Protein AF-A0A919XNL8-F1 (afdb_monomer_lite)

Organism: NCBI:txid1274374

Secondary structure (DSSP, 8-state):
-EE--TTHHHHT-----SS--SEEEEE-SS-BSSHHHHHHHHHHHHHHHHHHT-EEEEE--SS---TTS---B-EEEEE-TTS-EEEEEES--SPEEE-TTT--EEE-

Structure (mmCIF, N/CA/C/O backbone):
data_AF-A0A919XNL8-F1
#
_entry.id   AF-A0A919XNL8-F1
#
loop_
_atom_site.group_PDB
_atom_site.id
_atom_site.type_symbol
_atom_site.label_atom_id
_atom_site.label_alt_id
_atom_site.label_comp_id
_atom_site.label_asym_id
_atom_site.label_entity_id
_atom_site.label_seq_id
_atom_site.pdbx_PDB_ins_code
_atom_site.Cartn_x
_atom_site.Cartn_y
_atom_site.Cartn_z
_atom_site.occupancy
_atom_site.B_iso_or_equiv
_atom_site.auth_seq_id
_atom_site.auth_comp_id
_atom_site.auth_asym_id
_atom_site.auth_atom_id
_atom_site.pdbx_PDB_model_num
ATOM 1 N N . MET A 1 1 ? -16.499 3.280 2.746 1.00 89.12 1 MET A N 1
ATOM 2 C CA . MET A 1 1 ? -15.408 2.778 1.878 1.00 89.12 1 MET A CA 1
ATOM 3 C C . MET A 1 1 ? -15.234 3.729 0.710 1.00 89.12 1 MET A C 1
ATOM 5 O O . MET A 1 1 ? -16.240 4.245 0.241 1.00 89.12 1 MET A O 1
ATOM 9 N N . THR A 1 2 ? -14.005 3.943 0.241 1.00 93.88 2 THR A N 1
ATOM 10 C CA . THR A 1 2 ? -13.724 4.762 -0.949 1.00 93.88 2 THR A CA 1
ATOM 11 C C . THR A 1 2 ? -12.524 4.232 -1.741 1.00 93.88 2 THR A C 1
ATOM 13 O O . THR A 1 2 ? -11.847 3.300 -1.297 1.00 93.88 2 THR A O 1
ATOM 16 N N . PHE A 1 3 ? -12.266 4.840 -2.897 1.00 93.94 3 PHE A N 1
ATOM 17 C CA . PHE A 1 3 ? -11.080 4.616 -3.714 1.00 93.94 3 PHE A CA 1
ATOM 18 C C . PHE A 1 3 ? -10.209 5.873 -3.727 1.00 93.94 3 PHE A C 1
ATOM 20 O O . PHE A 1 3 ? -10.727 6.982 -3.817 1.00 93.94 3 PHE A O 1
ATOM 27 N N . LEU A 1 4 ? -8.896 5.677 -3.657 1.00 94.25 4 LEU A N 1
ATOM 28 C CA . LEU A 1 4 ? -7.883 6.697 -3.898 1.00 94.25 4 LEU A CA 1
ATOM 29 C C . LEU A 1 4 ? -6.991 6.178 -5.018 1.00 94.25 4 LEU A C 1
ATOM 31 O O . LEU A 1 4 ? -6.306 5.180 -4.833 1.00 94.25 4 LEU A O 1
ATOM 35 N N . LEU A 1 5 ? -7.040 6.773 -6.199 1.00 92.50 5 LEU A N 1
ATOM 36 C CA . LEU A 1 5 ? -6.290 6.282 -7.350 1.00 92.50 5 LEU A CA 1
ATOM 37 C C . LEU A 1 5 ? -4.800 6.630 -7.227 1.00 92.50 5 LEU A C 1
ATOM 39 O O . LEU A 1 5 ? -4.428 7.596 -6.569 1.00 92.50 5 LEU A O 1
ATOM 43 N N . CYS A 1 6 ? -3.961 5.836 -7.896 1.00 91.50 6 CYS A N 1
ATOM 44 C CA . CYS A 1 6 ? -2.497 5.923 -7.934 1.00 91.50 6 CYS A CA 1
ATOM 45 C C . CYS A 1 6 ? -1.894 7.303 -7.591 1.00 91.50 6 CYS A C 1
ATOM 47 O O . CYS A 1 6 ? -1.308 7.497 -6.530 1.00 91.50 6 CYS A O 1
ATOM 49 N N . ASP A 1 7 ? -1.991 8.273 -8.500 1.00 89.44 7 ASP A N 1
ATOM 50 C CA . ASP A 1 7 ? -1.342 9.573 -8.334 1.00 89.44 7 ASP A CA 1
ATOM 51 C C . ASP A 1 7 ? -2.138 10.542 -7.454 1.00 89.44 7 ASP A C 1
ATOM 53 O O . ASP A 1 7 ? -1.578 11.544 -7.005 1.00 89.44 7 ASP A O 1
ATOM 57 N N . GLU A 1 8 ? -3.402 10.237 -7.148 1.00 89.94 8 GLU A N 1
ATOM 58 C CA . GLU A 1 8 ? -4.203 11.015 -6.206 1.00 89.94 8 GLU A CA 1
ATOM 59 C C . GLU A 1 8 ? -3.582 10.980 -4.813 1.00 89.94 8 GLU A C 1
ATOM 61 O O . GLU A 1 8 ? -3.607 12.009 -4.146 1.00 89.94 8 GLU A O 1
ATOM 66 N N . LEU A 1 9 ? -2.927 9.876 -4.416 1.00 91.19 9 LEU A N 1
ATOM 67 C CA . LEU A 1 9 ? -2.162 9.788 -3.164 1.00 91.19 9 LEU A CA 1
ATOM 68 C C . LEU A 1 9 ? -1.221 10.984 -2.974 1.00 91.19 9 LEU A C 1
ATOM 70 O O . LEU A 1 9 ? -1.182 11.577 -1.898 1.00 91.19 9 LEU A O 1
ATOM 74 N N . VAL A 1 10 ? -0.466 11.318 -4.021 1.00 88.19 10 VAL A N 1
ATOM 75 C CA . VAL A 1 10 ? 0.585 12.342 -3.973 1.00 88.19 10 VAL A CA 1
ATOM 76 C C . VAL A 1 10 ? 0.043 13.715 -4.360 1.00 88.19 10 VAL A C 1
ATOM 78 O O . VAL A 1 10 ? 0.407 14.716 -3.750 1.00 88.19 10 VAL A O 1
ATOM 81 N N . LYS A 1 11 ? -0.819 13.787 -5.381 1.00 88.75 11 LYS A N 1
ATOM 82 C CA . LYS A 1 11 ? -1.284 15.065 -5.941 1.00 88.75 11 LYS A CA 1
ATOM 83 C C . LYS A 1 11 ? -2.376 15.726 -5.114 1.00 88.75 11 LYS A C 1
ATOM 85 O O . LYS A 1 11 ? -2.409 16.951 -5.034 1.00 88.75 11 LYS A O 1
ATOM 90 N N . HIS A 1 12 ? -3.290 14.936 -4.559 1.00 86.31 12 HIS A N 1
ATOM 91 C CA . HIS A 1 12 ? -4.529 15.450 -3.970 1.00 86.31 12 HIS A CA 1
ATOM 92 C C . HIS A 1 12 ? -4.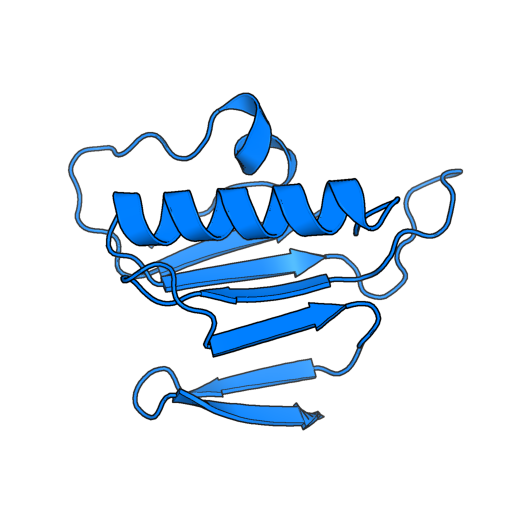756 14.958 -2.537 1.00 86.31 12 HIS A C 1
ATOM 94 O O . HIS A 1 12 ? -5.470 15.608 -1.773 1.00 86.31 12 HIS A O 1
ATOM 100 N N . GLY A 1 13 ? -4.150 13.831 -2.162 1.00 86.75 13 GLY A N 1
ATOM 101 C CA . GLY A 1 13 ? -4.552 13.068 -0.992 1.00 86.75 13 GLY A CA 1
ATOM 102 C C . GLY A 1 13 ? -6.012 12.625 -1.099 1.00 86.75 13 GLY A C 1
ATOM 103 O O . GLY A 1 13 ? -6.607 12.593 -2.176 1.00 86.75 13 GLY A O 1
ATOM 104 N N . LEU A 1 14 ? -6.606 12.304 0.048 1.00 87.00 14 LEU A N 1
ATOM 105 C CA . LEU A 1 14 ? -8.030 12.004 0.144 1.00 87.00 14 LEU A CA 1
ATOM 106 C C . LEU A 1 14 ? -8.760 13.174 0.810 1.00 87.00 14 LEU A C 1
ATOM 108 O O . LEU A 1 14 ? -8.520 13.475 1.983 1.00 87.00 14 LEU A O 1
ATOM 112 N N . ILE A 1 15 ? -9.660 13.817 0.066 1.00 81.25 15 ILE A N 1
ATOM 113 C CA . ILE A 1 15 ? -10.546 14.860 0.590 1.00 81.25 15 ILE A CA 1
ATOM 114 C C . ILE A 1 15 ? -11.792 14.171 1.146 1.00 81.25 15 ILE A C 1
ATOM 116 O O . ILE A 1 15 ? -12.530 13.526 0.407 1.00 81.25 15 ILE A O 1
ATOM 120 N N . GLY A 1 16 ? -12.004 14.285 2.457 1.00 74.25 16 GLY A N 1
ATOM 121 C CA . GLY A 1 16 ? -13.185 13.727 3.110 1.00 74.25 16 GLY A CA 1
ATOM 122 C C . GLY A 1 16 ? -14.448 14.509 2.749 1.00 74.25 16 GLY A C 1
ATOM 123 O O . GLY A 1 16 ? -14.421 15.734 2.646 1.00 74.25 16 GLY A O 1
ATOM 124 N N . ASP A 1 17 ? -15.564 13.805 2.612 1.00 79.38 17 ASP A N 1
ATOM 125 C CA . ASP A 1 17 ? -16.903 14.368 2.397 1.00 79.38 17 ASP A CA 1
ATOM 126 C C . ASP A 1 17 ? -17.710 14.501 3.708 1.00 79.38 17 ASP A C 1
ATOM 128 O O . ASP A 1 17 ? -18.885 14.863 3.696 1.00 79.38 17 ASP A O 1
ATOM 132 N N . GLY A 1 18 ? -17.065 14.243 4.853 1.00 74.62 18 GLY A N 1
ATOM 133 C CA . GLY A 1 18 ? -17.672 14.272 6.185 1.00 74.62 18 GLY A CA 1
ATOM 134 C C . GLY A 1 18 ? -18.239 12.927 6.648 1.00 74.62 18 GLY A C 1
ATOM 135 O O . GLY A 1 18 ? -18.691 12.832 7.790 1.00 74.62 18 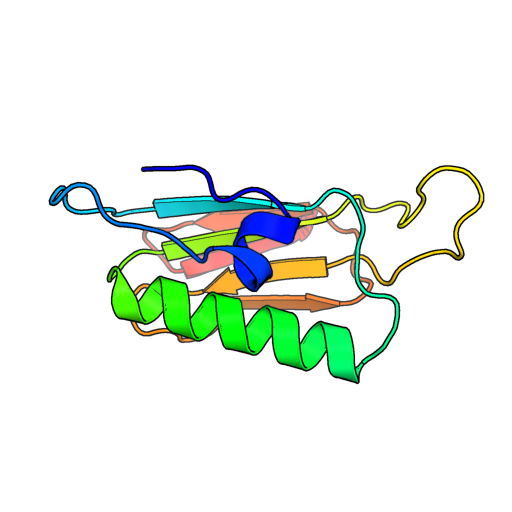GLY A O 1
ATOM 136 N N . HIS A 1 19 ? -18.188 11.883 5.816 1.00 82.75 19 HIS A N 1
ATOM 137 C CA . HIS A 1 19 ? -18.559 10.530 6.216 1.00 82.75 19 HIS A CA 1
ATOM 138 C C . HIS A 1 19 ? -17.386 9.765 6.837 1.00 82.75 19 HIS A C 1
ATOM 140 O O . HIS A 1 19 ? -16.223 9.942 6.473 1.00 82.75 19 HIS A O 1
ATOM 146 N N . THR A 1 20 ? -17.700 8.879 7.784 1.00 87.81 20 THR A N 1
ATOM 147 C CA . THR A 1 20 ? -16.717 7.957 8.361 1.00 87.81 20 THR A CA 1
ATOM 148 C C . THR A 1 20 ? -16.313 6.916 7.320 1.00 87.81 20 THR A C 1
ATOM 150 O O . THR A 1 20 ? -17.162 6.331 6.642 1.00 87.81 20 THR A O 1
ATOM 153 N N . LEU A 1 21 ? -15.008 6.682 7.190 1.00 91.62 21 LEU A N 1
ATOM 154 C CA . LEU A 1 21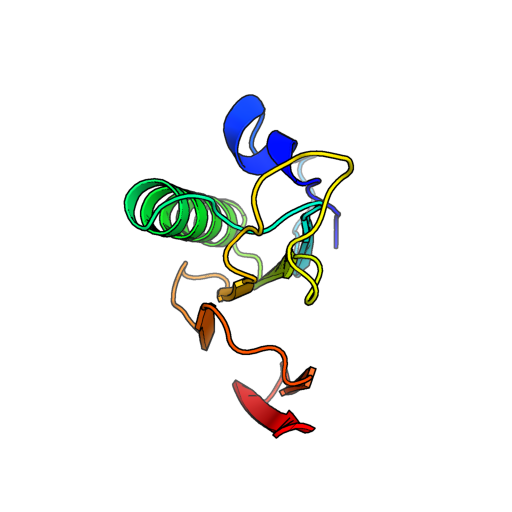 ? -14.446 5.696 6.280 1.00 91.62 21 LEU A CA 1
ATOM 155 C C . LEU A 1 21 ? -13.838 4.552 7.084 1.00 91.62 21 LEU A C 1
ATOM 157 O O . LEU A 1 21 ? -12.917 4.766 7.857 1.00 91.62 21 LEU A O 1
ATOM 161 N N . ASP A 1 22 ? -14.300 3.328 6.841 1.00 93.56 22 ASP A N 1
ATOM 162 C CA . ASP A 1 22 ? -13.670 2.143 7.441 1.00 93.56 22 ASP A CA 1
ATOM 163 C C . ASP A 1 22 ? -12.522 1.593 6.575 1.00 93.56 22 ASP A C 1
ATOM 165 O O . ASP A 1 22 ? -11.612 0.934 7.075 1.00 93.56 22 ASP A O 1
ATOM 169 N N . LEU A 1 23 ? -12.568 1.852 5.260 1.00 94.75 23 LEU A N 1
ATOM 170 C CA . LEU A 1 23 ? -11.654 1.268 4.275 1.00 94.75 23 LEU A CA 1
ATOM 171 C C . LEU A 1 23 ? -11.413 2.185 3.065 1.00 94.75 23 LEU A C 1
ATOM 173 O O . LEU A 1 23 ? -12.362 2.705 2.467 1.00 94.75 23 LEU A O 1
ATOM 177 N N . ILE A 1 24 ? -10.146 2.316 2.680 1.00 96.44 24 ILE A N 1
ATOM 178 C CA . ILE A 1 24 ? -9.650 3.025 1.499 1.00 96.44 24 ILE A CA 1
ATOM 179 C C . ILE A 1 24 ? -8.924 2.016 0.606 1.00 96.44 24 ILE A C 1
ATOM 181 O O . ILE A 1 24 ? -7.924 1.420 1.012 1.00 96.44 24 ILE A O 1
ATOM 185 N N . PHE A 1 25 ? -9.407 1.846 -0.621 1.00 97.00 25 PHE A N 1
ATOM 186 C CA . PHE A 1 25 ? -8.719 1.063 -1.642 1.00 97.00 25 PHE A CA 1
ATOM 187 C C . PHE A 1 25 ? -7.853 1.963 -2.509 1.00 97.00 25 PHE A C 1
ATOM 189 O O . PHE A 1 25 ? -8.341 2.929 -3.088 1.00 97.00 25 PHE A O 1
ATOM 196 N N . HIS A 1 26 ? -6.581 1.610 -2.637 1.00 97.06 26 HIS A N 1
ATOM 197 C CA . HIS A 1 26 ? -5.614 2.322 -3.450 1.00 97.06 26 HIS A CA 1
ATOM 198 C C . HIS A 1 26 ? -5.085 1.434 -4.583 1.00 97.06 26 HIS A C 1
ATOM 200 O O . HIS A 1 26 ? -4.031 0.810 -4.449 1.00 97.06 26 HIS A O 1
ATOM 206 N N . PRO A 1 27 ? -5.811 1.329 -5.709 1.00 95.75 27 PRO A N 1
ATOM 207 C CA . PRO A 1 27 ? -5.285 0.691 -6.906 1.00 95.75 27 PRO A CA 1
ATOM 208 C C . PRO A 1 27 ? -4.186 1.564 -7.528 1.00 95.75 27 PRO A C 1
ATOM 210 O O . PRO A 1 27 ? -4.390 2.746 -7.819 1.00 95.75 27 PRO A O 1
ATOM 213 N N . ILE A 1 28 ? -3.017 0.968 -7.745 1.00 95.06 28 ILE A N 1
ATOM 214 C CA . ILE A 1 28 ? -1.822 1.644 -8.248 1.00 95.06 28 ILE A CA 1
ATOM 215 C C . ILE A 1 28 ? -1.514 1.090 -9.643 1.00 95.06 28 ILE A C 1
ATOM 217 O O . ILE A 1 28 ? -1.440 -0.123 -9.833 1.00 95.06 28 ILE A O 1
ATOM 221 N N . GLY A 1 29 ? -1.338 1.969 -10.632 1.00 91.00 29 GLY A N 1
ATOM 222 C CA . GLY A 1 29 ? -1.081 1.541 -12.013 1.00 91.00 29 GLY A CA 1
ATOM 223 C C . GLY A 1 29 ? 0.265 0.828 -12.169 1.00 91.00 29 GLY A C 1
ATOM 224 O O . GLY A 1 29 ? 0.338 -0.238 -12.764 1.00 91.00 29 GLY A O 1
ATOM 225 N N . VAL A 1 30 ? 1.325 1.387 -11.585 1.00 89.88 30 VAL A N 1
ATOM 226 C CA . VAL A 1 30 ? 2.675 0.802 -11.566 1.00 89.88 30 VAL A CA 1
ATOM 227 C C . VAL A 1 30 ? 3.281 0.873 -10.182 1.00 89.88 30 VAL A C 1
ATOM 229 O O . VAL A 1 30 ? 2.893 1.705 -9.371 1.00 89.88 30 VAL A O 1
ATOM 232 N N . GLY A 1 31 ? 4.233 -0.010 -9.913 1.00 92.69 31 GLY A N 1
ATOM 233 C CA . GLY A 1 31 ? 5.003 0.009 -8.686 1.00 92.69 31 GLY A CA 1
ATOM 234 C C . GLY A 1 31 ? 5.956 1.205 -8.599 1.00 92.69 31 GLY A C 1
ATOM 235 O O . GLY A 1 31 ? 5.777 2.235 -9.247 1.00 92.69 31 GLY A O 1
ATOM 236 N N . MET A 1 32 ? 7.001 1.060 -7.793 1.00 94.62 32 MET A N 1
ATOM 237 C CA . MET A 1 32 ? 7.943 2.144 -7.493 1.00 94.62 32 MET A CA 1
ATOM 238 C C . MET A 1 32 ? 9.229 2.000 -8.305 1.00 94.62 32 MET A C 1
ATOM 240 O O . MET A 1 32 ? 9.721 0.897 -8.492 1.00 94.62 32 MET A O 1
ATOM 244 N N . PHE A 1 33 ? 9.812 3.097 -8.765 1.00 94.00 33 PHE A N 1
ATOM 245 C CA . PHE A 1 33 ? 11.049 3.088 -9.553 1.00 94.00 33 PHE A CA 1
ATOM 246 C C . PHE A 1 33 ? 12.306 3.295 -8.703 1.00 94.00 33 PHE A C 1
ATOM 248 O O . PHE A 1 33 ? 13.418 3.101 -9.187 1.00 94.00 33 PHE A O 1
ATOM 255 N N . SER A 1 34 ? 12.151 3.661 -7.429 1.00 94.62 34 SER A N 1
ATOM 256 C CA . SER A 1 34 ? 13.260 3.754 -6.482 1.00 94.62 34 SER A CA 1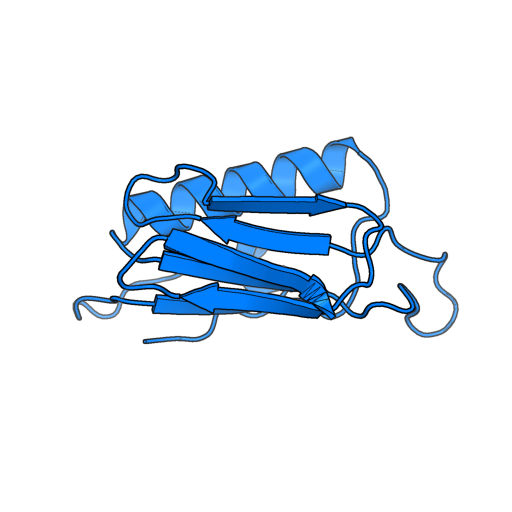
ATOM 257 C C . SER A 1 34 ? 12.823 3.432 -5.052 1.00 94.62 34 SER A C 1
ATOM 259 O O . SER A 1 34 ? 11.632 3.410 -4.726 1.00 94.62 34 SER A O 1
ATOM 261 N N . GLU A 1 35 ? 13.800 3.186 -4.183 1.00 95.81 35 GLU A N 1
ATOM 262 C CA . GLU A 1 35 ? 13.579 2.939 -2.753 1.00 95.81 35 GLU A CA 1
ATOM 263 C C . GLU A 1 35 ? 13.084 4.191 -2.018 1.00 95.81 35 GLU A C 1
ATOM 265 O O . GLU A 1 35 ? 12.278 4.101 -1.089 1.00 95.81 35 GLU A O 1
ATOM 270 N N . GLU A 1 36 ? 13.534 5.370 -2.451 1.00 97.06 36 GLU A N 1
ATOM 271 C CA . GLU A 1 36 ? 13.072 6.657 -1.936 1.00 97.06 36 GLU A CA 1
ATOM 272 C C . GLU A 1 36 ? 11.599 6.865 -2.279 1.00 97.06 36 GLU A C 1
ATOM 274 O O . GLU A 1 36 ? 10.809 7.162 -1.384 1.00 97.06 36 GLU A O 1
ATOM 279 N N . GLN A 1 37 ? 11.217 6.620 -3.540 1.00 94.62 37 GLN A N 1
ATOM 280 C CA . GLN A 1 37 ? 9.823 6.712 -3.967 1.00 94.62 37 GLN A CA 1
ATOM 281 C C . GLN A 1 37 ? 8.953 5.725 -3.187 1.00 94.62 37 GLN A C 1
ATOM 283 O O . GLN A 1 37 ? 7.896 6.100 -2.693 1.00 94.62 37 GLN A O 1
ATOM 288 N N . PHE A 1 38 ? 9.409 4.482 -3.021 1.00 96.50 38 PHE A N 1
ATOM 289 C CA . PHE A 1 38 ? 8.716 3.492 -2.199 1.00 96.50 38 PHE A CA 1
ATOM 290 C C . PHE A 1 38 ? 8.500 3.973 -0.760 1.00 96.50 38 PHE A C 1
ATOM 292 O O . PHE A 1 38 ? 7.384 3.906 -0.245 1.00 96.50 38 PHE A O 1
ATOM 299 N N . SER A 1 39 ? 9.550 4.489 -0.123 1.00 97.25 39 SER A N 1
ATOM 300 C CA . SER A 1 39 ? 9.491 4.967 1.260 1.00 97.25 39 SER A CA 1
ATOM 301 C C . SER A 1 39 ? 8.537 6.154 1.413 1.00 97.25 39 SER A C 1
ATOM 303 O O . SER A 1 39 ? 7.740 6.190 2.354 1.00 97.25 39 SER A O 1
ATOM 305 N N . GLU A 1 40 ? 8.575 7.098 0.469 1.00 96.19 40 GLU A N 1
ATOM 306 C CA . GLU A 1 40 ? 7.650 8.231 0.404 1.00 96.19 40 GLU A CA 1
ATOM 307 C C . GLU A 1 40 ? 6.202 7.754 0.245 1.00 96.19 40 GLU A C 1
ATOM 309 O O . GLU A 1 40 ? 5.324 8.165 1.006 1.00 96.19 40 GLU A O 1
ATOM 314 N N . TRP A 1 41 ? 5.961 6.828 -0.685 1.00 96.19 41 TRP A N 1
ATOM 315 C CA . TRP A 1 41 ? 4.631 6.307 -0.991 1.00 96.19 41 TRP A CA 1
ATOM 316 C C . TRP A 1 41 ? 3.976 5.640 0.220 1.00 96.19 41 TRP A C 1
ATOM 318 O O . TRP A 1 41 ? 2.824 5.925 0.553 1.00 96.19 41 TRP A O 1
ATOM 328 N N . ILE A 1 42 ? 4.726 4.786 0.923 1.00 98.00 42 ILE A N 1
ATOM 329 C CA . ILE A 1 42 ? 4.254 4.138 2.152 1.00 98.00 42 ILE A CA 1
ATOM 330 C C . ILE A 1 42 ? 4.037 5.173 3.261 1.00 98.00 42 ILE A C 1
ATOM 332 O O . ILE A 1 42 ? 3.038 5.099 3.978 1.00 98.00 42 ILE A O 1
ATOM 336 N N . GLY A 1 43 ? 4.921 6.165 3.393 1.00 97.94 43 GLY A N 1
ATOM 337 C CA . GLY A 1 43 ? 4.766 7.251 4.363 1.00 97.94 43 GLY A CA 1
ATOM 338 C C . GLY A 1 43 ? 3.478 8.055 4.157 1.00 97.94 43 GLY A C 1
ATOM 339 O O . GLY A 1 43 ? 2.735 8.295 5.111 1.00 97.94 43 GLY A O 1
ATOM 340 N N . LEU A 1 44 ? 3.169 8.416 2.910 1.00 97.44 44 LEU A N 1
ATOM 341 C CA . LEU A 1 44 ? 1.931 9.111 2.554 1.00 97.44 44 LEU A CA 1
ATOM 342 C C . LEU A 1 44 ? 0.696 8.251 2.838 1.00 97.44 44 LEU A C 1
ATOM 344 O O . LEU A 1 44 ? -0.252 8.732 3.459 1.00 97.44 44 LEU A O 1
ATOM 348 N N . ALA A 1 45 ? 0.726 6.970 2.465 1.00 97.88 45 ALA A N 1
ATOM 349 C CA . ALA A 1 45 ? -0.370 6.048 2.745 1.00 97.88 45 ALA A CA 1
ATOM 350 C C . ALA A 1 45 ? -0.641 5.910 4.258 1.00 97.88 45 ALA A C 1
ATOM 352 O O . ALA A 1 45 ? -1.796 5.932 4.684 1.00 97.88 45 ALA A O 1
ATOM 353 N N . LYS A 1 46 ? 0.411 5.871 5.092 1.00 98.44 46 LYS A N 1
ATOM 354 C CA . LYS A 1 46 ? 0.274 5.866 6.561 1.00 98.44 46 LYS A CA 1
ATOM 355 C C . LYS A 1 46 ? -0.409 7.113 7.092 1.00 98.44 46 LYS A C 1
ATOM 357 O O . LYS A 1 46 ? -1.291 7.017 7.946 1.00 98.44 46 LYS A O 1
ATOM 362 N N . ASN A 1 47 ? -0.010 8.273 6.580 1.00 97.12 47 ASN A N 1
ATOM 363 C CA . ASN A 1 47 ? -0.588 9.545 6.987 1.00 97.12 47 ASN A CA 1
ATOM 364 C C . ASN A 1 47 ? -2.074 9.623 6.627 1.00 97.12 47 ASN A C 1
ATOM 366 O O . ASN A 1 47 ? -2.868 10.036 7.467 1.00 97.12 47 ASN A O 1
ATOM 370 N N . ILE A 1 48 ? -2.462 9.168 5.432 1.00 95.75 48 ILE A N 1
ATOM 371 C CA . ILE A 1 48 ? -3.866 9.157 4.995 1.00 95.75 48 ILE A CA 1
ATOM 372 C C . ILE A 1 48 ? -4.700 8.187 5.834 1.00 95.75 48 ILE A C 1
ATOM 374 O O . ILE A 1 48 ? -5.754 8.582 6.330 1.00 95.75 48 ILE A O 1
ATOM 378 N N . ALA A 1 49 ? -4.225 6.954 6.044 1.00 96.69 49 ALA A N 1
ATOM 379 C CA . ALA A 1 49 ? -4.918 5.968 6.875 1.00 96.69 49 ALA A CA 1
ATOM 380 C C . ALA A 1 49 ? -5.209 6.526 8.279 1.00 96.69 49 ALA A C 1
ATOM 382 O O . ALA A 1 49 ? -6.348 6.503 8.745 1.00 96.69 49 ALA A O 1
ATOM 383 N N . LYS A 1 50 ? -4.192 7.135 8.905 1.00 96.56 50 LYS A N 1
ATOM 384 C CA . LYS A 1 50 ? -4.306 7.771 10.221 1.00 96.56 50 LYS A CA 1
ATOM 385 C C . LYS A 1 50 ? -5.215 9.001 10.221 1.00 96.56 50 LYS A C 1
ATOM 387 O O . LYS A 1 50 ? -5.995 9.180 11.150 1.00 96.56 50 LYS A O 1
ATOM 392 N N . GLN A 1 51 ? -5.108 9.860 9.209 1.00 94.69 51 GLN A N 1
ATOM 393 C CA . GLN A 1 51 ? -5.905 11.084 9.099 1.00 94.69 51 GLN A CA 1
ATOM 394 C C . GLN A 1 51 ? -7.403 10.779 9.010 1.00 94.69 51 GLN A C 1
ATOM 396 O O . GLN A 1 51 ? -8.207 11.506 9.588 1.00 94.69 51 GLN A O 1
ATOM 401 N N . HIS A 1 52 ? -7.766 9.715 8.293 1.00 94.25 52 HIS A N 1
ATOM 402 C CA . HIS A 1 52 ? -9.160 9.329 8.068 1.00 94.25 52 HIS A CA 1
ATOM 403 C C . HIS A 1 52 ? -9.659 8.243 9.025 1.00 94.25 52 HIS A C 1
ATOM 405 O O . HIS A 1 52 ? -10.834 7.893 8.973 1.00 94.25 52 HIS A O 1
ATOM 411 N N . GLY A 1 53 ? -8.793 7.722 9.902 1.00 94.88 53 GLY A N 1
ATOM 412 C CA . GLY A 1 53 ? -9.140 6.644 10.828 1.00 94.88 53 GLY A CA 1
ATOM 413 C C . GLY A 1 53 ? -9.605 5.373 10.111 1.00 94.88 53 GLY A C 1
ATOM 414 O O . GLY A 1 53 ? -10.475 4.674 10.622 1.00 94.88 53 GLY A O 1
ATOM 415 N N . ALA A 1 54 ? -9.040 5.090 8.936 1.00 95.50 54 ALA A N 1
ATOM 416 C CA . ALA A 1 54 ? -9.490 4.036 8.033 1.00 95.50 54 ALA A CA 1
ATOM 417 C C . ALA A 1 54 ? -8.369 3.034 7.752 1.00 95.50 54 ALA A C 1
ATOM 419 O O . ALA A 1 54 ? -7.196 3.404 7.676 1.00 95.50 54 ALA A O 1
ATOM 420 N N . ILE A 1 55 ? -8.729 1.772 7.511 1.00 96.44 55 ILE A N 1
ATOM 421 C CA . ILE A 1 55 ? -7.789 0.817 6.921 1.00 96.44 55 ILE A CA 1
ATOM 422 C C . ILE A 1 55 ? -7.493 1.271 5.489 1.00 96.44 55 ILE A C 1
ATOM 424 O O . ILE A 1 55 ? -8.399 1.662 4.755 1.00 96.44 55 ILE A O 1
ATOM 428 N N . MET A 1 56 ? -6.236 1.198 5.064 1.00 97.19 56 MET A N 1
ATOM 429 C CA . MET A 1 56 ? -5.833 1.501 3.695 1.00 97.19 56 MET A CA 1
ATOM 430 C C . MET A 1 56 ? -5.134 0.300 3.074 1.00 97.19 56 MET A C 1
ATOM 432 O O . MET A 1 56 ? -4.165 -0.215 3.632 1.00 97.19 56 MET A O 1
ATOM 436 N N . ILE A 1 57 ? -5.620 -0.140 1.915 1.00 97.81 57 ILE A N 1
ATOM 437 C CA . ILE A 1 57 ? -5.047 -1.253 1.155 1.00 97.81 57 ILE A CA 1
ATOM 438 C C . ILE A 1 57 ? -4.596 -0.722 -0.193 1.00 97.81 57 ILE A C 1
ATOM 440 O O . ILE A 1 57 ? -5.423 -0.232 -0.958 1.00 97.81 57 ILE A O 1
ATOM 444 N N . GLY A 1 58 ? -3.305 -0.842 -0.492 1.00 97.31 58 GLY A N 1
ATOM 445 C CA . GLY A 1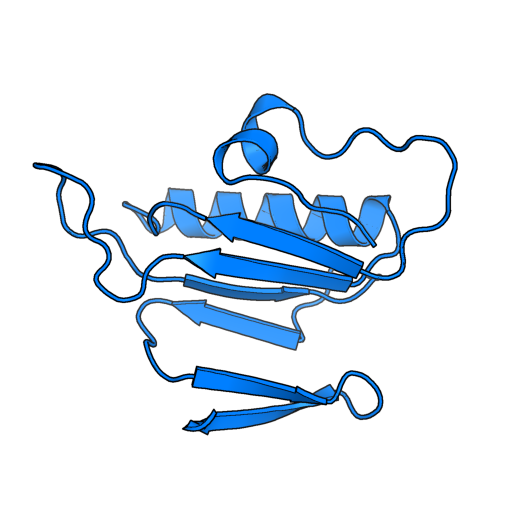 58 ? -2.750 -0.458 -1.784 1.00 97.31 58 GLY A CA 1
ATOM 446 C C . GLY A 1 58 ? -2.090 -1.625 -2.493 1.00 97.31 58 GLY A C 1
ATOM 447 O O . GLY A 1 58 ? -1.460 -2.461 -1.851 1.00 97.31 58 GLY A O 1
ATOM 448 N N . THR A 1 59 ? -2.223 -1.685 -3.815 1.00 97.00 59 THR A N 1
ATOM 449 C CA . THR A 1 59 ? -1.547 -2.701 -4.632 1.00 97.00 59 THR A CA 1
ATOM 450 C C . THR A 1 59 ? -1.243 -2.169 -6.021 1.00 97.00 59 THR A C 1
ATOM 452 O O . THR A 1 59 ? -2.091 -1.523 -6.637 1.00 97.00 59 THR A O 1
ATOM 455 N N . SER A 1 60 ? -0.040 -2.454 -6.513 1.00 96.12 60 SER A N 1
ATOM 456 C CA . SER A 1 60 ? 0.341 -2.227 -7.904 1.00 96.12 60 SER A CA 1
ATOM 457 C C . SER A 1 60 ? 0.149 -3.478 -8.754 1.00 96.12 60 SER A C 1
ATOM 459 O O . SER A 1 60 ? -0.115 -4.569 -8.243 1.00 96.12 60 SER A O 1
ATOM 461 N N . HIS A 1 61 ? 0.347 -3.325 -10.060 1.00 92.25 61 HIS A N 1
ATOM 462 C CA . HIS A 1 61 ? 0.573 -4.453 -10.955 1.00 92.25 61 HIS A CA 1
ATOM 463 C C . HIS A 1 61 ? 1.787 -5.285 -10.508 1.00 92.25 61 HIS A C 1
ATOM 465 O O . HIS A 1 61 ? 2.799 -4.733 -10.065 1.00 92.25 61 HIS A O 1
ATOM 471 N N . ALA A 1 62 ? 1.677 -6.610 -10.633 1.00 90.00 62 ALA A N 1
ATOM 472 C CA . ALA A 1 62 ? 2.717 -7.565 -10.246 1.00 90.00 62 ALA A CA 1
ATOM 473 C C . ALA A 1 62 ? 3.847 -7.686 -11.281 1.00 90.00 62 ALA A C 1
ATOM 475 O O . ALA A 1 62 ? 4.972 -8.021 -10.924 1.00 90.00 62 ALA A O 1
ATOM 476 N N . ASP A 1 63 ? 3.555 -7.415 -12.553 1.00 87.25 63 ASP A N 1
ATOM 477 C CA . ASP A 1 63 ? 4.539 -7.422 -13.642 1.00 87.25 63 ASP A CA 1
ATOM 478 C C . ASP A 1 63 ? 5.402 -6.149 -13.672 1.00 87.25 63 ASP A C 1
ATOM 480 O O . ASP A 1 63 ? 6.396 -6.096 -14.396 1.00 87.25 63 ASP A O 1
ATOM 484 N N . GLY A 1 64 ? 5.031 -5.132 -12.886 1.00 82.56 64 GLY A N 1
ATOM 485 C CA . GLY A 1 64 ? 5.742 -3.863 -12.774 1.00 82.56 64 GLY A CA 1
ATOM 486 C C . GLY A 1 64 ? 5.800 -3.056 -14.074 1.00 82.56 64 GLY A C 1
ATOM 487 O O . GLY A 1 64 ? 6.526 -2.060 -14.117 1.00 82.56 64 GLY A O 1
ATOM 488 N N . ALA A 1 65 ? 5.071 -3.458 -15.118 1.00 83.06 65 ALA A N 1
ATOM 489 C CA . ALA A 1 65 ? 5.255 -2.963 -16.475 1.00 83.06 65 ALA A CA 1
ATOM 490 C C . ALA A 1 65 ? 4.190 -1.932 -16.869 1.00 83.06 65 ALA A C 1
ATOM 492 O O . ALA A 1 65 ? 2.993 -2.128 -16.658 1.00 83.06 65 ALA A O 1
ATOM 493 N N . TYR A 1 66 ? 4.618 -0.849 -17.523 1.00 79.75 66 TYR A N 1
ATOM 494 C CA . TYR A 1 66 ? 3.712 0.102 -18.161 1.00 79.75 66 TYR A CA 1
ATOM 495 C C . TYR A 1 66 ? 4.320 0.697 -19.424 1.00 79.75 66 TYR A C 1
ATOM 497 O O . TYR A 1 66 ? 5.223 1.531 -19.378 1.00 79.75 66 TYR A O 1
ATOM 505 N N . ARG A 1 67 ? 3.758 0.312 -20.575 1.00 82.00 67 ARG A N 1
ATOM 506 C CA . ARG A 1 67 ? 4.249 0.731 -21.897 1.00 82.00 67 ARG A CA 1
ATOM 507 C C . ARG A 1 67 ? 5.759 0.461 -22.009 1.00 82.00 67 ARG A C 1
ATOM 509 O O . ARG A 1 67 ? 6.189 -0.643 -21.701 1.00 82.00 67 ARG A O 1
ATOM 516 N N . ASP A 1 68 ? 6.530 1.465 -22.414 1.00 78.62 68 ASP A N 1
ATOM 517 C CA . ASP A 1 68 ? 7.978 1.398 -22.615 1.00 78.62 68 ASP A CA 1
ATOM 518 C C . ASP A 1 68 ? 8.774 1.864 -21.377 1.00 78.62 68 ASP A C 1
ATOM 520 O O . ASP A 1 68 ? 9.914 2.311 -21.506 1.00 78.62 68 ASP A O 1
ATOM 524 N N . SER A 1 69 ? 8.171 1.840 -20.179 1.00 76.44 69 SER A N 1
ATOM 525 C CA . SER A 1 69 ? 8.877 2.184 -18.941 1.00 76.44 69 SER A CA 1
ATOM 526 C C . SER A 1 69 ? 9.848 1.086 -18.515 1.00 76.44 69 SER A C 1
ATOM 528 O O . SER A 1 69 ? 9.725 -0.077 -18.901 1.00 76.44 69 SER A O 1
ATOM 530 N N . GLU A 1 70 ? 10.770 1.443 -17.624 1.00 83.75 70 GLU A N 1
ATOM 531 C CA . GLU A 1 70 ? 11.494 0.449 -16.835 1.00 83.75 70 GLU A CA 1
ATOM 532 C C . GLU A 1 70 ? 10.513 -0.428 -16.033 1.00 83.75 70 GLU A C 1
ATOM 534 O O . GLU A 1 70 ? 9.351 -0.061 -15.816 1.00 83.75 70 GLU A O 1
ATOM 539 N N . VAL A 1 71 ? 10.972 -1.603 -15.599 1.00 89.38 71 VAL A N 1
ATOM 540 C CA . VAL A 1 71 ? 10.183 -2.471 -14.718 1.00 89.38 71 VAL A CA 1
ATOM 541 C C . VAL A 1 71 ? 10.217 -1.877 -13.316 1.00 89.38 71 VAL A C 1
ATOM 543 O O . VAL A 1 71 ? 11.270 -1.804 -12.684 1.00 89.38 71 VAL A O 1
ATOM 546 N N . SER A 1 72 ? 9.056 -1.441 -12.843 1.00 93.75 72 SER A N 1
ATOM 547 C CA . SER A 1 72 ? 8.885 -0.916 -11.491 1.00 93.75 72 SER A CA 1
ATOM 548 C C . SER A 1 72 ? 8.908 -2.034 -10.444 1.00 93.75 72 SER A C 1
ATOM 550 O O . SER A 1 72 ? 8.606 -3.187 -10.737 1.00 93.75 72 SER A O 1
ATOM 552 N N . ILE A 1 73 ? 9.237 -1.683 -9.205 1.00 95.06 73 ILE A N 1
ATOM 553 C CA . ILE A 1 73 ? 9.177 -2.533 -8.017 1.00 95.06 73 ILE A CA 1
ATOM 554 C C . ILE A 1 73 ? 7.702 -2.751 -7.656 1.00 95.06 73 ILE A C 1
ATOM 556 O O . ILE A 1 73 ? 7.071 -1.801 -7.182 1.00 95.06 73 ILE A O 1
ATOM 560 N N . PRO A 1 74 ? 7.138 -3.963 -7.811 1.00 95.75 74 PRO A N 1
ATOM 561 C CA . PRO A 1 74 ? 5.759 -4.228 -7.427 1.00 95.75 74 PRO A CA 1
ATOM 562 C C . PRO A 1 74 ? 5.572 -4.057 -5.923 1.00 95.75 74 PRO A C 1
ATOM 564 O O . PRO A 1 74 ? 6.415 -4.496 -5.131 1.00 95.75 74 PRO A O 1
ATOM 567 N N . ILE A 1 75 ? 4.466 -3.440 -5.520 1.00 97.25 75 ILE A N 1
ATOM 568 C CA . ILE A 1 75 ? 4.161 -3.197 -4.114 1.00 97.25 75 ILE A CA 1
ATOM 569 C C . ILE A 1 75 ? 2.739 -3.605 -3.769 1.00 97.25 75 ILE A C 1
ATOM 571 O O . ILE A 1 75 ? 1.809 -3.437 -4.554 1.00 97.25 75 ILE A O 1
ATOM 575 N N . ALA A 1 76 ? 2.575 -4.082 -2.542 1.00 97.62 76 ALA A N 1
ATOM 576 C CA . ALA A 1 76 ? 1.277 -4.237 -1.909 1.00 97.62 76 ALA A CA 1
ATOM 577 C C . ALA A 1 76 ? 1.407 -3.874 -0.432 1.00 97.62 76 ALA A C 1
ATOM 579 O O . ALA A 1 76 ? 2.408 -4.196 0.202 1.00 97.62 76 ALA A O 1
ATOM 580 N N . TYR A 1 77 ? 0.414 -3.218 0.146 1.00 97.94 77 TYR A N 1
ATOM 581 C CA . TYR A 1 77 ? 0.432 -2.886 1.564 1.00 97.94 77 TYR A CA 1
ATOM 582 C C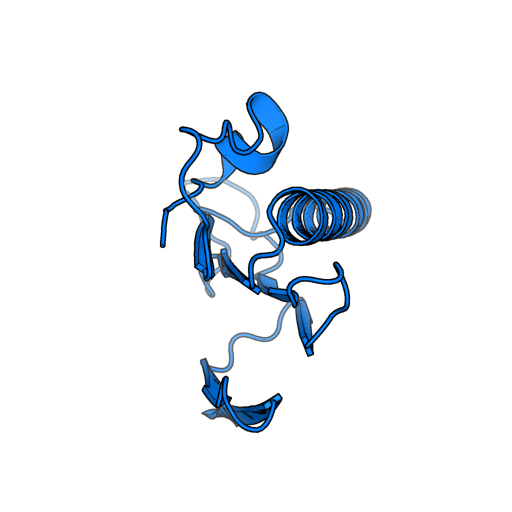 . TYR A 1 77 ? -0.966 -2.874 2.156 1.00 97.94 77 TYR A C 1
ATOM 584 O O . TYR A 1 77 ? -1.958 -2.625 1.471 1.00 97.94 77 TYR A O 1
ATOM 592 N N . CYS A 1 78 ? -1.014 -3.091 3.464 1.00 97.88 78 CYS A N 1
ATOM 593 C CA . CYS A 1 78 ? -2.168 -2.800 4.285 1.00 97.88 78 CYS A CA 1
ATOM 594 C C . CYS A 1 78 ? -1.721 -2.045 5.534 1.00 97.88 78 CYS A C 1
ATOM 596 O O . CYS A 1 78 ? -0.808 -2.474 6.246 1.00 97.88 78 CYS A O 1
ATOM 598 N N . ILE A 1 79 ? -2.373 -0.916 5.780 1.00 97.88 79 ILE A N 1
ATOM 599 C CA . ILE A 1 79 ? -2.115 -0.019 6.899 1.00 97.88 79 ILE A CA 1
ATOM 600 C C . ILE A 1 79 ? -3.412 0.110 7.692 1.00 97.88 79 ILE A C 1
ATOM 602 O O . ILE A 1 79 ? -4.480 0.281 7.105 1.00 97.88 79 ILE A O 1
ATOM 606 N N . ASN A 1 80 ? -3.332 0.006 9.014 1.00 96.38 80 ASN A N 1
ATOM 607 C CA . ASN A 1 80 ? -4.498 0.131 9.882 1.00 96.38 80 ASN A CA 1
ATOM 608 C C . ASN A 1 80 ? -4.892 1.604 10.115 1.00 96.38 80 ASN A C 1
ATOM 610 O O . ASN A 1 80 ? -4.169 2.538 9.766 1.00 96.38 80 ASN A O 1
ATOM 614 N N . GLN A 1 81 ? -6.021 1.811 10.787 1.00 96.06 81 GLN A N 1
ATOM 615 C CA . GLN A 1 81 ? -6.565 3.126 11.136 1.00 96.06 81 GLN A CA 1
ATOM 616 C C . GLN A 1 81 ? -5.643 4.014 11.993 1.00 96.06 81 GLN A C 1
ATOM 618 O O . GLN A 1 81 ? -5.873 5.217 12.094 1.00 96.06 81 GLN A O 1
ATOM 623 N N . ASN A 1 82 ? -4.601 3.452 12.614 1.00 96.69 82 ASN A N 1
ATOM 624 C CA . ASN A 1 82 ? -3.624 4.202 13.408 1.00 96.69 82 ASN A CA 1
ATOM 625 C C . ASN A 1 82 ? -2.409 4.650 12.574 1.00 96.69 82 ASN A C 1
ATOM 627 O O . ASN A 1 82 ? -1.546 5.370 13.084 1.00 96.69 82 ASN A O 1
ATOM 631 N N . GLY A 1 83 ? -2.330 4.237 11.304 1.00 97.06 83 GLY A N 1
ATOM 632 C CA . GLY A 1 83 ? -1.161 4.428 10.446 1.00 97.06 83 GLY A CA 1
ATOM 633 C C . GLY A 1 83 ? -0.064 3.377 10.656 1.00 97.06 83 GLY A C 1
ATOM 634 O O . GLY A 1 83 ? 1.075 3.595 10.241 1.00 97.06 83 GLY A O 1
ATOM 635 N N . GLU A 1 84 ? -0.372 2.255 11.310 1.00 97.31 84 GLU A N 1
ATOM 636 C CA . GLU A 1 84 ? 0.570 1.155 11.541 1.00 97.31 84 GLU A CA 1
ATOM 637 C C . GLU A 1 84 ? 0.468 0.116 10.422 1.00 97.31 84 GLU A C 1
ATOM 639 O O . GLU A 1 84 ? -0.602 -0.137 9.866 1.00 97.31 84 GLU A O 1
ATOM 644 N N . GLU A 1 85 ? 1.593 -0.504 10.083 1.00 97.06 85 GLU A N 1
ATOM 645 C CA . GLU A 1 85 ? 1.651 -1.517 9.031 1.00 97.06 85 GLU A CA 1
ATOM 646 C C . GLU A 1 85 ? 1.059 -2.837 9.531 1.00 97.06 85 GLU A C 1
ATOM 648 O O . GLU A 1 85 ? 1.554 -3.416 10.496 1.00 97.06 85 GLU A O 1
ATOM 653 N N . ILE A 1 86 ? 0.043 -3.349 8.836 1.00 96.25 86 ILE A N 1
ATOM 654 C CA . ILE A 1 86 ? -0.344 -4.763 8.939 1.00 96.25 86 ILE A CA 1
ATOM 655 C C . ILE A 1 86 ? 0.606 -5.584 8.064 1.00 96.25 86 ILE A C 1
ATOM 657 O O . ILE A 1 86 ? 1.144 -6.603 8.491 1.00 96.25 86 ILE A O 1
ATOM 661 N N . PHE A 1 87 ? 0.853 -5.111 6.841 1.00 97.06 87 PHE A N 1
ATOM 662 C CA . PHE A 1 87 ? 1.954 -5.587 6.014 1.00 97.06 87 PHE A CA 1
ATOM 663 C C . PHE A 1 87 ? 2.389 -4.526 5.008 1.00 97.06 87 PHE A C 1
ATOM 665 O O . PHE A 1 87 ? 1.583 -3.729 4.530 1.00 97.06 87 PHE A O 1
ATOM 672 N N . VAL A 1 88 ? 3.654 -4.603 4.605 1.00 97.75 88 VAL A N 1
ATOM 673 C CA . VAL A 1 88 ? 4.183 -3.928 3.422 1.00 97.75 88 VAL A CA 1
ATOM 674 C C . VAL A 1 88 ? 5.015 -4.940 2.642 1.00 97.75 88 VAL A C 1
ATOM 676 O O . VAL A 1 88 ? 5.895 -5.607 3.185 1.00 97.75 88 VAL A O 1
ATOM 679 N N . LYS A 1 89 ? 4.694 -5.096 1.364 1.00 96.69 89 LYS A N 1
ATOM 680 C CA . LYS A 1 89 ? 5.338 -5.998 0.417 1.00 96.69 89 LYS A CA 1
ATOM 681 C C . LYS A 1 89 ? 6.026 -5.178 -0.653 1.00 96.69 89 LYS A C 1
ATOM 683 O O . LYS A 1 89 ? 5.432 -4.275 -1.235 1.00 96.69 89 LYS A O 1
ATOM 688 N N . LYS A 1 90 ? 7.278 -5.539 -0.904 1.00 96.06 90 LYS A N 1
ATOM 689 C CA . LYS A 1 90 ? 8.132 -4.943 -1.919 1.00 96.06 90 LYS A CA 1
ATOM 690 C C . LYS A 1 90 ? 8.727 -6.073 -2.741 1.00 96.06 90 LYS A C 1
ATOM 692 O O . LYS A 1 90 ? 9.390 -6.941 -2.176 1.00 96.06 90 LYS A O 1
ATOM 697 N N . ASN A 1 91 ? 8.472 -6.058 -4.044 1.00 94.88 91 ASN A N 1
ATOM 698 C CA . ASN A 1 91 ? 8.894 -7.098 -4.979 1.00 94.88 91 ASN A CA 1
ATOM 699 C C . ASN A 1 91 ? 8.456 -8.524 -4.571 1.00 94.88 91 ASN A C 1
ATOM 701 O O . ASN A 1 91 ? 9.162 -9.500 -4.812 1.00 94.88 91 ASN A O 1
ATOM 705 N N . ASP A 1 92 ? 7.300 -8.640 -3.912 1.00 95.06 92 ASP A N 1
ATOM 706 C CA . ASP A 1 92 ? 6.679 -9.907 -3.515 1.00 95.06 92 ASP A CA 1
ATOM 707 C C . ASP A 1 92 ? 5.330 -10.001 -4.231 1.00 95.06 92 ASP A C 1
ATOM 709 O O . ASP A 1 92 ? 4.385 -9.299 -3.879 1.00 95.06 92 ASP A O 1
ATOM 713 N N . VAL A 1 93 ? 5.283 -10.826 -5.278 1.00 93.12 93 VAL A N 1
ATOM 714 C CA . VAL A 1 93 ? 4.147 -10.938 -6.213 1.00 93.12 93 VAL A CA 1
ATOM 715 C C . VAL A 1 93 ? 3.115 -11.988 -5.794 1.00 93.12 93 VAL A C 1
ATOM 717 O O . VAL A 1 93 ? 2.206 -12.309 -6.558 1.00 93.12 93 VAL A O 1
ATOM 720 N N . ARG A 1 94 ? 3.262 -12.559 -4.595 1.00 95.00 94 ARG A N 1
ATOM 721 C CA . ARG A 1 94 ? 2.296 -13.519 -4.054 1.00 95.00 94 ARG A CA 1
ATOM 722 C C . ARG A 1 94 ? 0.978 -12.831 -3.737 1.00 95.00 94 ARG A C 1
ATOM 724 O O . ARG A 1 94 ? 0.949 -11.675 -3.312 1.00 95.00 94 ARG A O 1
ATOM 731 N N . THR A 1 95 ? -0.115 -13.573 -3.861 1.00 94.12 95 THR A N 1
ATOM 732 C CA . THR A 1 95 ? -1.417 -13.065 -3.425 1.00 94.12 95 THR A CA 1
ATOM 733 C C . THR A 1 95 ? -1.449 -13.042 -1.903 1.00 94.12 95 THR A C 1
ATOM 735 O O . THR A 1 95 ? -1.104 -14.033 -1.260 1.00 94.12 95 THR A O 1
ATOM 738 N N . VAL A 1 96 ? -1.873 -11.921 -1.317 1.00 95.56 96 VAL A N 1
ATOM 739 C CA . VAL A 1 96 ? -2.058 -11.782 0.133 1.00 95.56 96 VAL A CA 1
ATOM 740 C C . VAL A 1 96 ? -3.546 -11.843 0.451 1.00 95.56 96 VAL A C 1
ATOM 742 O O . VAL A 1 96 ? -4.334 -11.088 -0.114 1.00 95.56 96 VAL A O 1
ATOM 745 N N . ILE A 1 97 ? -3.926 -12.716 1.382 1.00 95.69 97 ILE A N 1
ATOM 746 C CA . ILE A 1 97 ? -5.260 -12.715 1.989 1.00 95.69 97 ILE A CA 1
ATOM 747 C C . ILE A 1 97 ? -5.132 -12.147 3.397 1.00 95.69 97 ILE A C 1
ATOM 749 O O . ILE A 1 97 ? -4.325 -12.636 4.182 1.00 95.69 97 ILE A O 1
ATOM 753 N N . LEU A 1 98 ? -5.928 -11.127 3.707 1.00 93.62 98 LEU A N 1
ATOM 754 C CA . LEU A 1 98 ? -6.017 -10.526 5.034 1.00 93.62 98 LEU A CA 1
ATOM 755 C C . LEU A 1 98 ? -7.398 -10.802 5.628 1.00 93.62 98 LEU A C 1
ATOM 757 O O . LEU A 1 98 ? -8.412 -10.437 5.034 1.00 93.62 98 LEU A O 1
ATOM 761 N N . ASP A 1 99 ? -7.428 -11.383 6.823 1.00 92.88 99 ASP A N 1
ATOM 762 C CA . ASP A 1 99 ? -8.613 -11.358 7.677 1.00 92.88 99 ASP A CA 1
ATOM 763 C C . ASP A 1 99 ? -8.602 -10.069 8.506 1.00 92.88 99 ASP A C 1
ATOM 765 O O . ASP A 1 99 ? -7.775 -9.890 9.399 1.00 92.88 99 ASP A O 1
ATOM 769 N N . THR A 1 100 ? -9.528 -9.159 8.216 1.00 83.75 100 THR A N 1
ATOM 770 C CA . THR A 1 100 ? -9.619 -7.851 8.877 1.00 83.75 100 THR A CA 1
ATOM 771 C C . THR A 1 100 ? -10.163 -7.913 10.304 1.00 83.75 100 THR A C 1
ATOM 773 O O . THR A 1 100 ? -10.031 -6.931 11.029 1.00 83.75 100 THR A O 1
ATOM 776 N N . ASN A 1 101 ? -10.740 -9.039 10.740 1.00 86.50 101 ASN A N 1
ATOM 777 C CA . ASN A 1 101 ? -11.177 -9.220 12.127 1.00 86.50 101 ASN A CA 1
ATOM 778 C C . ASN A 1 101 ? -10.028 -9.684 13.024 1.00 86.50 101 ASN A C 1
ATOM 780 O O . ASN A 1 101 ? -9.953 -9.293 14.186 1.00 86.50 101 ASN A O 1
ATOM 784 N N . THR A 1 102 ? -9.149 -10.542 12.497 1.00 89.38 102 THR A N 1
ATOM 785 C CA . THR A 1 102 ? -8.055 -11.151 13.272 1.00 89.38 102 THR A CA 1
ATOM 786 C C . THR A 1 102 ? -6.684 -10.543 12.982 1.00 89.38 102 THR A C 1
ATOM 788 O O . THR A 1 102 ? -5.753 -10.751 13.756 1.00 89.38 102 THR A O 1
ATOM 791 N N . GLY A 1 103 ? -6.538 -9.811 11.876 1.00 84.00 103 GLY A N 1
ATOM 792 C CA . GLY A 1 103 ? -5.253 -9.323 11.371 1.00 84.00 103 GLY A CA 1
ATOM 793 C C . GLY A 1 103 ? -4.362 -10.419 10.777 1.00 84.00 103 GLY A C 1
ATOM 794 O O . GLY A 1 103 ? -3.186 -10.175 10.514 1.00 84.00 103 GLY A O 1
ATOM 795 N N . SER A 1 104 ? -4.883 -11.636 10.592 1.00 93.12 104 SER A N 1
ATOM 796 C CA . SER A 1 104 ? -4.096 -12.771 10.108 1.00 93.12 104 SER A CA 1
ATOM 797 C C . SER A 1 104 ? -3.866 -12.715 8.595 1.00 93.12 104 SER A C 1
ATOM 799 O O . SER A 1 104 ? -4.714 -12.244 7.833 1.00 93.12 104 SER A O 1
ATOM 801 N N . LEU A 1 105 ? -2.691 -13.196 8.168 1.00 96.00 105 LEU A N 1
ATOM 802 C CA . LEU A 1 105 ? -2.251 -13.184 6.774 1.00 96.00 105 LEU A CA 1
ATOM 803 C C . LEU A 1 105 ? -2.127 -14.602 6.214 1.00 96.00 105 LEU A C 1
ATOM 805 O O . LEU A 1 105 ? -1.478 -15.463 6.808 1.00 96.00 105 LEU A O 1
ATOM 809 N N . GLY A 1 106 ? -2.701 -14.809 5.033 1.00 95.50 106 GLY A N 1
ATOM 810 C CA . GLY A 1 106 ? -2.482 -15.967 4.171 1.00 95.50 106 GLY A CA 1
ATOM 811 C C . GLY A 1 106 ? -1.755 -15.571 2.886 1.00 95.50 106 GLY A C 1
ATOM 812 O O . GLY A 1 106 ? -1.822 -14.417 2.458 1.00 95.50 106 GLY A O 1
ATOM 813 N N . TYR A 1 107 ? -1.078 -16.536 2.262 1.00 93.38 107 TYR A N 1
ATOM 814 C CA . TYR A 1 107 ? -0.354 -16.340 1.004 1.00 93.38 107 TYR A CA 1
ATOM 815 C C . TYR A 1 107 ? -0.676 -17.461 0.017 1.00 93.38 107 TYR A C 1
ATOM 817 O O . TYR A 1 107 ? -0.720 -18.624 0.423 1.00 93.38 107 TYR A O 1
ATOM 825 N N . PHE A 1 108 ? -0.859 -17.101 -1.253 1.00 85.06 108 PHE A N 1
ATOM 826 C CA . PHE A 1 108 ? -1.015 -18.022 -2.383 1.00 85.06 108 PHE A CA 1
ATOM 827 C C . PHE A 1 108 ? 0.026 -17.715 -3.458 1.00 85.06 108 PHE A C 1
ATOM 829 O O . PHE A 1 108 ? 0.303 -16.508 -3.685 1.00 85.06 108 PHE A O 1
#

Foldseek 3Di:
DEEQEACCLPPPNDDDPPDQEAEYEYEHAAAAPDPVRVVVSLVSQLVSLQVRLYKYWYWYDLQRDDDPDDRHWTWIFIAGSNSHTLDIDTNDSWDWDADPVVSDIDTD

pLDDT: mean 92.51, std 5.7, range [74.25, 98.44]

Sequence (108 aa):
MTFLLCDELVKHGLIGDGHTLDLIFHPIGVGMFSEEQFSEWIGLAKNIAKQHGAIMIGTSHADGAYRDSEVSIPIAYCINQNGEEIFVKKNDVRTVILDTNTGSLGYF

Radius of gyration: 13.53 Å; chains: 1; bounding box: 32×34×36 Å